Protein AF-A0A848YY47-F1 (afdb_monomer_lite)

Sequence (110 aa):
MIAPPTFASIQEYVSRLGDVGSWGPYVAEILDRHDLGGSGGEPVAGFNATYPTFLCGDVVVKLFGYSRVWRGSHAAERAAYLLVAADPEIAAPRLLAEGRSYDDVDAPWP

Secondary structure (DSSP, 8-state):
-PPPP--SSHHHHHHTTT-HHHHHHHHHHHHHHTT-TT--SPPEEPTT-SS-EEEETTEEEE---SSTTHHHHHHHHHHHHHHHTT-TTS----------S-S-TTSS--

Foldseek 3Di:
DDDDDDDPDPVRVVVCLFPLVVCVVVVCVVCVVLVNNPQDDRWGFDPPDPFNWTDRRPDIDTFFFDDPCSVVVVVVVVVVLVVQVVDPVDPDDHDSDDDAPDDPPPHRGD

Structure (mmCIF, N/CA/C/O backbone):
data_AF-A0A848YY47-F1
#
_entry.id   AF-A0A848YY47-F1
#
loop_
_atom_site.group_PDB
_atom_site.id
_atom_site.type_symbol
_atom_site.label_atom_id
_atom_site.label_alt_id
_atom_site.label_comp_id
_atom_site.label_asym_id
_atom_site.label_entity_id
_atom_site.label_seq_id
_atom_site.pdbx_PDB_ins_code
_atom_site.Cartn_x
_atom_site.Cartn_y
_atom_site.Cartn_z
_atom_site.occupancy
_atom_site.B_iso_or_equiv
_atom_site.auth_seq_id
_atom_site.auth_comp_id
_atom_site.auth_asym_id
_atom_site.auth_atom_id
_atom_site.pdbx_PDB_model_num
ATOM 1 N N . MET A 1 1 ? -5.539 -8.431 -14.094 1.00 74.25 1 MET A N 1
ATOM 2 C CA . MET A 1 1 ? -4.254 -8.510 -13.389 1.00 74.25 1 MET A CA 1
ATOM 3 C C . MET A 1 1 ? -3.229 -7.780 -14.230 1.00 74.25 1 MET A C 1
ATOM 5 O O . MET A 1 1 ? -2.892 -8.232 -15.323 1.00 74.25 1 MET A O 1
ATOM 9 N N . ILE A 1 2 ? -2.853 -6.591 -13.780 1.00 88.38 2 ILE A N 1
ATOM 10 C CA . ILE A 1 2 ? -1.806 -5.768 -14.393 1.00 88.38 2 ILE A CA 1
ATOM 11 C C . ILE A 1 2 ? -0.445 -6.451 -14.165 1.00 88.38 2 ILE A C 1
ATOM 13 O O . ILE A 1 2 ? -0.285 -7.188 -13.200 1.00 88.38 2 ILE A O 1
ATOM 17 N N . ALA A 1 3 ? 0.523 -6.276 -15.069 1.00 90.38 3 ALA A N 1
ATOM 18 C CA . ALA A 1 3 ? 1.861 -6.852 -14.897 1.00 90.38 3 ALA A CA 1
ATOM 19 C C . ALA A 1 3 ? 2.631 -6.160 -13.751 1.00 90.38 3 ALA A C 1
ATOM 21 O O . ALA A 1 3 ? 2.442 -4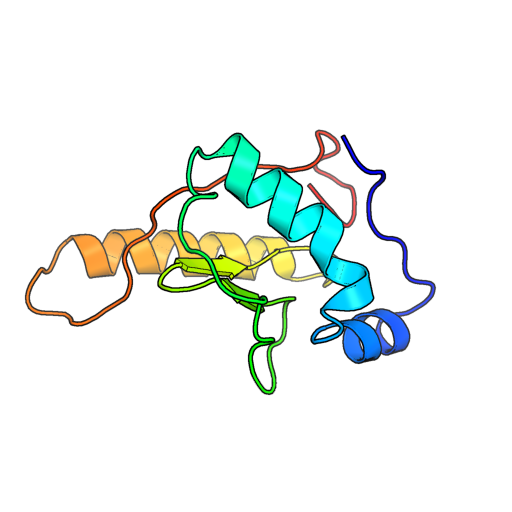.959 -13.571 1.00 90.38 3 ALA A O 1
ATOM 22 N N . PRO A 1 4 ? 3.537 -6.849 -13.028 1.00 91.06 4 PRO A N 1
ATOM 23 C CA . PRO A 1 4 ? 4.330 -6.232 -11.967 1.00 91.06 4 PRO A CA 1
ATOM 24 C C . PRO A 1 4 ? 5.092 -4.984 -12.433 1.00 91.06 4 PRO A C 1
ATOM 26 O O . PRO A 1 4 ? 5.679 -4.998 -13.521 1.00 91.06 4 PRO A O 1
ATOM 29 N N . PRO A 1 5 ? 5.164 -3.920 -11.614 1.00 92.75 5 PRO A N 1
ATOM 30 C CA . PRO A 1 5 ? 5.910 -2.730 -11.980 1.00 92.75 5 PRO A CA 1
ATOM 31 C C . PRO A 1 5 ? 7.417 -3.020 -11.982 1.00 92.75 5 PRO A C 1
ATOM 33 O O . PRO A 1 5 ? 7.990 -3.523 -11.012 1.00 92.75 5 PRO A O 1
ATOM 36 N N . THR A 1 6 ? 8.082 -2.675 -13.081 1.00 91.81 6 THR A N 1
ATOM 37 C CA . THR A 1 6 ? 9.524 -2.873 -13.264 1.00 91.81 6 THR A CA 1
ATOM 38 C C . THR A 1 6 ? 10.274 -1.552 -13.178 1.00 91.81 6 THR A C 1
ATOM 40 O O . THR A 1 6 ? 9.831 -0.552 -13.744 1.00 91.81 6 THR A O 1
ATOM 43 N N . PHE A 1 7 ? 11.449 -1.570 -12.550 1.00 93.44 7 PHE A N 1
ATOM 44 C CA . PHE A 1 7 ? 12.341 -0.414 -12.465 1.00 93.44 7 PHE A CA 1
ATOM 45 C C . PHE A 1 7 ? 13.781 -0.879 -12.688 1.00 93.44 7 PHE A C 1
ATOM 47 O O . PHE A 1 7 ? 14.215 -1.873 -12.099 1.00 93.44 7 PHE A O 1
ATOM 54 N N . ALA A 1 8 ? 14.529 -0.146 -13.503 1.00 93.19 8 ALA A N 1
ATOM 55 C CA . ALA A 1 8 ? 15.925 -0.407 -13.828 1.00 93.19 8 ALA A CA 1
ATOM 56 C C . ALA A 1 8 ? 16.875 -0.118 -12.656 1.00 93.19 8 ALA A C 1
ATOM 58 O O . ALA A 1 8 ? 18.002 -0.612 -12.639 1.00 93.19 8 ALA A O 1
ATOM 59 N N . SER A 1 9 ? 16.452 0.690 -11.678 1.00 93.56 9 SER A N 1
ATOM 60 C CA . SER A 1 9 ? 17.269 1.045 -10.515 1.00 93.56 9 SER A CA 1
ATOM 61 C C . SER A 1 9 ? 16.437 1.518 -9.323 1.00 93.56 9 SER A C 1
ATOM 63 O O . SER A 1 9 ? 15.283 1.928 -9.464 1.00 93.56 9 SER A O 1
ATOM 65 N N . ILE A 1 10 ? 17.066 1.552 -8.143 1.00 92.81 10 ILE A N 1
ATOM 66 C CA . ILE A 1 10 ? 16.462 2.139 -6.942 1.00 92.81 10 ILE A CA 1
ATOM 67 C C . ILE A 1 10 ? 16.163 3.626 -7.100 1.00 92.81 10 ILE A C 1
ATOM 69 O O . ILE A 1 10 ? 15.156 4.095 -6.585 1.00 92.81 10 ILE A O 1
ATOM 73 N N . GLN A 1 11 ? 16.978 4.354 -7.859 1.00 94.88 11 GLN A N 1
ATOM 74 C CA . GLN A 1 11 ? 16.757 5.766 -8.147 1.00 94.88 11 GLN A CA 1
ATOM 75 C C . GLN A 1 11 ? 15.490 5.974 -8.981 1.00 94.88 11 GLN A C 1
ATOM 77 O O . GLN A 1 11 ? 14.723 6.888 -8.694 1.00 94.88 11 GLN A O 1
ATOM 82 N N . GLU A 1 12 ? 15.246 5.111 -9.971 1.00 95.12 12 GLU A N 1
ATOM 83 C CA . GLU A 1 12 ? 14.017 5.153 -10.770 1.00 95.12 12 GLU A CA 1
ATOM 84 C C . GLU A 1 12 ? 12.785 4.778 -9.942 1.00 95.12 12 GLU A C 1
ATOM 86 O O . GLU A 1 12 ? 11.741 5.413 -10.049 1.00 95.12 12 GLU A O 1
ATOM 91 N N . TYR A 1 13 ? 12.898 3.764 -9.085 1.00 94.88 13 TYR A N 1
ATOM 92 C CA . TYR A 1 13 ? 11.822 3.441 -8.154 1.00 94.88 13 TYR A CA 1
ATOM 93 C C . TYR A 1 13 ? 11.489 4.631 -7.247 1.00 94.88 13 TYR A C 1
ATOM 95 O O . TYR A 1 13 ?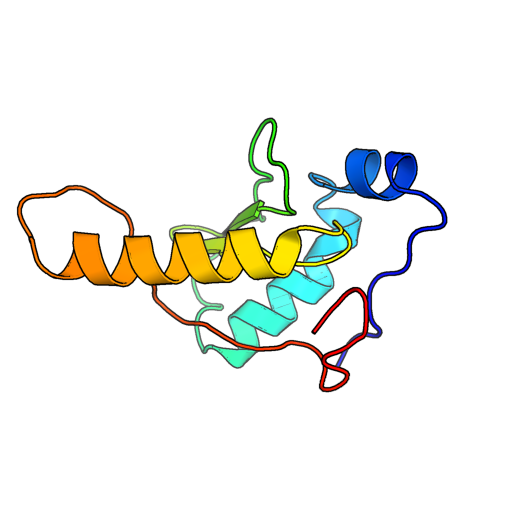 10.325 5.012 -7.138 1.00 94.88 13 TYR A O 1
ATOM 103 N N . VAL A 1 14 ? 12.510 5.264 -6.657 1.00 94.19 14 VAL A N 1
ATOM 104 C CA . VAL A 1 14 ? 12.342 6.433 -5.783 1.00 94.19 14 VAL A CA 1
ATOM 105 C C . VAL A 1 14 ? 11.707 7.608 -6.528 1.00 94.19 14 VAL A C 1
ATOM 107 O O . VAL A 1 14 ? 10.808 8.244 -5.982 1.00 94.19 14 VAL A O 1
ATOM 110 N N . SER A 1 15 ? 12.107 7.879 -7.776 1.00 94.44 15 SER A N 1
ATOM 111 C CA . SER A 1 15 ? 11.523 8.977 -8.559 1.00 94.44 15 SER A CA 1
ATOM 112 C C . SER A 1 15 ? 10.052 8.754 -8.920 1.00 94.44 15 SER A C 1
ATOM 114 O O . SER A 1 15 ? 9.346 9.721 -9.192 1.00 94.44 15 SER A O 1
ATOM 116 N N . ARG A 1 16 ? 9.575 7.503 -8.883 1.00 94.88 16 ARG A N 1
ATOM 117 C CA . ARG A 1 16 ? 8.186 7.132 -9.175 1.00 94.88 16 ARG A CA 1
ATOM 118 C C . ARG A 1 16 ? 7.314 6.943 -7.933 1.00 94.88 16 ARG A C 1
ATOM 120 O O . ARG A 1 16 ? 6.126 6.700 -8.096 1.00 94.88 16 ARG A O 1
ATOM 127 N N . LEU A 1 17 ? 7.832 7.054 -6.705 1.00 95.31 17 LEU A N 1
ATOM 128 C CA . LEU A 1 17 ? 7.069 6.758 -5.475 1.00 95.31 17 LEU A CA 1
ATOM 129 C C . LEU A 1 17 ? 5.745 7.527 -5.356 1.00 95.31 17 LEU A C 1
ATOM 131 O O . LEU A 1 17 ? 4.759 6.969 -4.882 1.00 95.31 17 LEU A O 1
ATOM 135 N N . GLY A 1 18 ? 5.732 8.789 -5.789 1.00 95.12 18 GLY A N 1
ATOM 136 C CA . GLY A 1 18 ? 4.549 9.653 -5.776 1.00 95.12 18 GLY A CA 1
ATOM 137 C C . GLY A 1 18 ? 3.885 9.853 -7.140 1.00 95.12 18 GLY A C 1
ATOM 138 O O . GLY A 1 18 ? 3.036 10.730 -7.268 1.00 95.12 18 GLY A O 1
ATOM 139 N N . ASP A 1 19 ? 4.274 9.097 -8.169 1.00 95.31 19 ASP A N 1
ATOM 140 C CA . ASP A 1 19 ? 3.714 9.242 -9.516 1.00 95.31 19 ASP A CA 1
ATOM 141 C C . ASP A 1 19 ? 2.340 8.560 -9.618 1.00 95.31 19 ASP A C 1
ATOM 143 O O . ASP A 1 19 ? 2.227 7.371 -9.927 1.00 95.31 19 ASP A O 1
ATOM 147 N N . VAL A 1 20 ? 1.282 9.332 -9.362 1.00 93.94 20 VAL A N 1
ATOM 148 C CA . VAL A 1 20 ? -0.113 8.865 -9.420 1.00 93.94 20 VAL A CA 1
ATOM 149 C C . VAL A 1 20 ? -0.468 8.284 -10.792 1.00 93.94 20 VAL A C 1
ATOM 151 O O . VAL A 1 20 ? -1.208 7.306 -10.855 1.00 93.94 20 VAL A O 1
ATOM 154 N N . GLY A 1 21 ? 0.087 8.814 -11.886 1.00 93.19 21 GLY A N 1
ATOM 155 C CA . GLY A 1 21 ? -0.183 8.302 -13.231 1.00 93.19 21 GLY A CA 1
ATOM 156 C C . GLY A 1 21 ? 0.357 6.885 -13.427 1.00 93.19 21 GLY A C 1
ATOM 157 O O . GLY A 1 21 ? -0.335 6.023 -13.970 1.00 93.19 21 GLY A O 1
ATOM 158 N N . SER A 1 22 ? 1.565 6.622 -12.925 1.00 93.50 22 SER A N 1
ATOM 159 C CA . SER A 1 22 ? 2.181 5.290 -12.973 1.00 93.50 22 SER A CA 1
ATOM 160 C C . SER A 1 22 ? 1.500 4.284 -12.038 1.00 93.50 22 SER A C 1
ATOM 162 O O . SER A 1 22 ? 1.358 3.114 -12.395 1.00 93.50 22 SER A O 1
ATOM 164 N N . TRP A 1 23 ? 1.086 4.713 -10.841 1.00 94.94 23 TRP A N 1
ATOM 165 C CA . TRP A 1 23 ? 0.518 3.821 -9.820 1.00 94.94 23 TRP A CA 1
ATOM 166 C C . TRP A 1 23 ? -0.999 3.647 -9.899 1.00 94.94 23 TRP A C 1
ATOM 168 O O . TRP A 1 23 ? -1.517 2.648 -9.400 1.00 94.94 23 TRP A O 1
ATOM 178 N N . GLY A 1 24 ? -1.705 4.575 -10.545 1.00 93.50 24 GLY A N 1
ATOM 179 C CA . GLY A 1 24 ? -3.165 4.628 -10.614 1.00 93.50 24 GLY A CA 1
ATOM 180 C C . GLY A 1 24 ? -3.831 3.301 -10.992 1.00 93.50 24 GLY A C 1
ATOM 181 O O . GLY A 1 24 ? -4.713 2.861 -10.256 1.00 93.50 24 GLY A O 1
ATOM 182 N N . PRO A 1 25 ? -3.394 2.604 -12.061 1.00 93.44 25 PRO A N 1
ATOM 183 C CA . PRO A 1 25 ? -3.968 1.311 -12.433 1.00 93.44 25 PRO A CA 1
ATOM 184 C C . PRO A 1 25 ? -3.851 0.243 -11.333 1.00 93.44 25 PRO A C 1
ATOM 186 O O . PRO A 1 25 ? -4.805 -0.489 -11.085 1.00 93.44 25 PRO A O 1
ATOM 189 N N . TYR A 1 26 ? -2.712 0.177 -10.636 1.00 94.25 26 TYR A N 1
ATOM 190 C CA . TYR A 1 26 ? -2.493 -0.782 -9.546 1.00 94.25 26 TYR A CA 1
ATOM 191 C C . TYR A 1 26 ? -3.355 -0.453 -8.328 1.00 94.25 26 TYR A C 1
ATOM 193 O O . TYR A 1 26 ? -3.955 -1.344 -7.735 1.00 94.25 26 TYR A O 1
ATOM 201 N N . VAL A 1 27 ? -3.433 0.832 -7.970 1.00 94.31 27 VAL A N 1
ATOM 202 C CA . VAL A 1 27 ? -4.266 1.314 -6.861 1.00 94.31 27 VAL A CA 1
ATOM 203 C C . VAL A 1 27 ? -5.741 1.017 -7.135 1.00 94.31 27 VAL A C 1
ATOM 205 O O . VAL A 1 27 ? -6.424 0.503 -6.254 1.00 94.31 27 VAL A O 1
ATOM 208 N N . ALA A 1 28 ? -6.214 1.261 -8.359 1.00 92.56 28 ALA A N 1
ATOM 209 C CA . ALA A 1 28 ? -7.581 0.949 -8.764 1.00 92.56 28 ALA A CA 1
ATOM 210 C C . ALA A 1 28 ? -7.882 -0.557 -8.672 1.00 92.56 28 ALA A C 1
ATOM 212 O O . ALA A 1 28 ? -8.903 -0.929 -8.100 1.00 92.56 28 ALA A O 1
ATOM 213 N N . GLU A 1 29 ? -6.983 -1.424 -9.160 1.00 92.88 29 GLU A N 1
ATOM 214 C CA . GLU A 1 29 ? -7.155 -2.882 -9.058 1.00 92.88 29 GLU A CA 1
ATOM 215 C C . GLU A 1 29 ? -7.203 -3.354 -7.592 1.00 92.88 29 GLU A C 1
ATOM 217 O O . GLU A 1 29 ? -8.000 -4.224 -7.249 1.00 92.88 29 GLU A O 1
ATOM 222 N N . ILE A 1 30 ? -6.380 -2.776 -6.709 1.00 93.75 30 ILE A N 1
ATOM 223 C CA . ILE A 1 30 ? -6.369 -3.108 -5.274 1.00 93.75 30 ILE A CA 1
ATOM 224 C C . ILE A 1 30 ? -7.679 -2.685 -4.600 1.00 93.75 30 ILE A C 1
ATOM 226 O O . ILE A 1 30 ? -8.248 -3.464 -3.837 1.00 93.75 30 ILE A O 1
ATOM 230 N N . LEU A 1 31 ? -8.156 -1.466 -4.866 1.00 93.62 31 LEU A N 1
ATOM 231 C CA . LEU A 1 31 ? -9.402 -0.962 -4.284 1.00 93.62 31 LEU A CA 1
ATOM 232 C C . LEU A 1 31 ? -10.614 -1.774 -4.749 1.00 93.62 31 LEU A C 1
ATOM 234 O O . LEU A 1 31 ? -11.461 -2.105 -3.924 1.00 93.62 31 LEU A O 1
ATOM 238 N N . ASP A 1 32 ? -10.675 -2.123 -6.035 1.00 92.50 32 ASP A N 1
ATOM 239 C CA . ASP A 1 32 ? -11.729 -2.972 -6.601 1.00 92.50 32 ASP A CA 1
ATOM 240 C C . ASP A 1 32 ? -11.720 -4.370 -5.966 1.00 92.50 32 ASP A C 1
ATOM 242 O O . ASP A 1 32 ? -12.730 -4.825 -5.438 1.00 92.50 32 ASP A O 1
ATOM 246 N N . ARG A 1 33 ? -10.545 -5.011 -5.888 1.00 93.06 33 ARG A N 1
ATOM 247 C CA . ARG A 1 33 ? -10.376 -6.354 -5.303 1.00 93.06 33 ARG A CA 1
ATOM 248 C C . ARG A 1 33 ? -10.839 -6.460 -3.847 1.00 93.06 33 ARG A C 1
ATOM 250 O O . ARG A 1 33 ? -11.197 -7.549 -3.404 1.00 93.06 33 ARG A O 1
ATOM 257 N N . HIS A 1 34 ? -10.764 -5.367 -3.094 1.00 94.31 34 HIS A N 1
ATOM 258 C CA . HIS A 1 34 ? -11.136 -5.325 -1.682 1.00 94.31 34 HIS A CA 1
ATOM 259 C C . HIS A 1 34 ? -12.505 -4.674 -1.428 1.00 94.31 34 HIS A C 1
ATOM 261 O O . HIS A 1 34 ? -12.827 -4.419 -0.270 1.00 94.31 34 HIS A O 1
ATOM 267 N N . ASP A 1 35 ? -13.297 -4.406 -2.473 1.00 93.06 35 ASP A N 1
ATOM 268 C CA . ASP A 1 35 ? -14.597 -3.724 -2.385 1.00 93.06 35 ASP A CA 1
ATOM 269 C C . ASP A 1 35 ? -14.512 -2.337 -1.701 1.00 93.06 35 ASP A C 1
ATOM 271 O O . ASP A 1 35 ? -15.434 -1.888 -1.017 1.00 93.06 35 ASP A O 1
ATOM 275 N N . LEU A 1 36 ? -13.388 -1.631 -1.890 1.00 91.81 36 LEU A N 1
ATOM 276 C CA . LEU A 1 36 ? -13.098 -0.306 -1.316 1.00 91.81 36 LEU A CA 1
ATOM 277 C C . LEU A 1 36 ? -13.212 0.840 -2.340 1.00 91.81 36 LEU A C 1
ATOM 279 O O . LEU A 1 36 ? -12.977 1.997 -2.001 1.00 91.81 36 LEU A O 1
ATOM 283 N N . GLY A 1 37 ? -13.590 0.553 -3.591 1.00 73.31 37 GLY A N 1
ATOM 284 C CA . GLY A 1 37 ? -13.620 1.507 -4.715 1.00 73.31 37 GLY A CA 1
ATOM 285 C C . GLY A 1 37 ? -14.673 2.630 -4.658 1.00 73.31 37 GLY A C 1
ATOM 286 O O . GLY A 1 37 ? -14.904 3.295 -5.665 1.00 73.31 37 GLY A O 1
ATOM 287 N N . GLY A 1 38 ? -15.333 2.852 -3.519 1.00 66.56 38 GLY A N 1
ATOM 288 C CA . GLY A 1 38 ? -16.417 3.834 -3.366 1.00 66.56 38 GLY A CA 1
ATOM 289 C C . GLY A 1 38 ? -15.983 5.244 -2.945 1.00 66.56 38 GLY A C 1
ATOM 290 O O . GLY A 1 38 ? -16.804 6.164 -2.958 1.00 66.56 38 GLY A O 1
ATOM 291 N N . SER A 1 39 ? -14.719 5.446 -2.571 1.00 60.88 39 SER A N 1
ATOM 292 C CA . SER A 1 39 ? -14.215 6.710 -2.027 1.00 60.88 39 SER A CA 1
ATOM 293 C C . SER A 1 39 ? -13.829 7.687 -3.152 1.00 60.88 39 SER A C 1
ATOM 295 O O . SER A 1 39 ? -12.662 7.961 -3.410 1.00 60.88 39 SER A O 1
ATOM 297 N N . GLY A 1 40 ? -14.839 8.185 -3.876 1.00 60.09 40 GLY A N 1
ATOM 298 C CA . GLY A 1 40 ? -14.691 9.058 -5.045 1.00 60.09 40 GLY A CA 1
ATOM 299 C C . GLY A 1 40 ? -13.758 10.256 -4.819 1.00 60.09 40 GLY A C 1
ATOM 300 O O . GLY A 1 40 ? -14.147 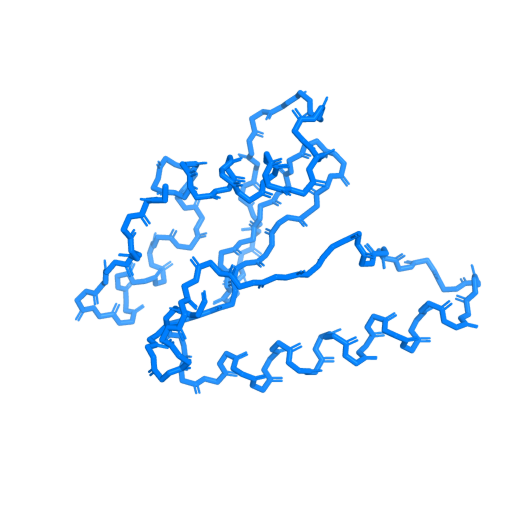11.262 -4.230 1.00 60.09 40 GLY A O 1
ATOM 301 N N . GLY A 1 41 ? -12.534 10.151 -5.331 1.00 72.38 41 GLY A N 1
ATOM 302 C CA . GLY A 1 41 ? -11.513 11.192 -5.325 1.00 72.38 41 GLY A CA 1
ATOM 303 C C . GLY A 1 41 ? -10.280 10.744 -6.109 1.00 72.38 41 GLY A C 1
ATOM 304 O O . GLY A 1 41 ? -10.003 9.549 -6.213 1.00 72.38 41 GLY A O 1
ATOM 305 N N . GLU A 1 42 ? -9.550 11.694 -6.691 1.00 85.00 42 GLU A N 1
ATOM 306 C CA . GLU A 1 42 ? -8.266 11.401 -7.332 1.00 85.00 42 GLU A CA 1
ATOM 307 C C . GLU A 1 42 ? -7.238 11.000 -6.256 1.00 85.00 42 GLU A C 1
ATOM 309 O O . GLU A 1 42 ? -7.149 11.690 -5.233 1.00 85.00 42 GLU A O 1
ATOM 314 N N . PRO A 1 43 ? -6.475 9.902 -6.435 1.00 91.75 43 PRO A N 1
ATOM 315 C CA . PRO A 1 43 ? -5.472 9.494 -5.462 1.00 91.75 43 PRO A CA 1
ATOM 316 C C . PRO A 1 43 ? -4.436 10.593 -5.230 1.00 91.75 43 PRO A C 1
ATOM 318 O O . PRO A 1 43 ? -3.847 11.122 -6.171 1.00 91.75 43 PRO A O 1
ATOM 321 N N . VAL A 1 44 ? -4.158 10.896 -3.966 1.00 94.25 44 VAL A N 1
ATOM 322 C CA . VAL A 1 44 ? -3.122 11.855 -3.575 1.00 94.25 44 VAL A CA 1
ATOM 323 C C . VAL A 1 44 ? -1.906 11.094 -3.075 1.00 94.25 44 VAL A C 1
ATOM 325 O O . VAL A 1 44 ? -2.002 10.292 -2.145 1.00 94.25 44 VAL A O 1
ATOM 328 N N . ALA A 1 45 ? -0.746 11.347 -3.677 1.00 95.38 45 ALA A N 1
ATOM 329 C CA . ALA A 1 45 ? 0.506 10.752 -3.232 1.00 95.38 45 ALA A CA 1
ATOM 330 C C . ALA A 1 45 ? 0.906 11.250 -1.835 1.00 95.38 45 ALA A C 1
ATOM 332 O O . ALA A 1 45 ? 0.857 12.445 -1.535 1.00 95.38 45 ALA A O 1
ATOM 333 N N . GLY A 1 46 ? 1.357 10.326 -0.990 1.00 90.56 46 GLY A N 1
ATOM 334 C CA . GLY A 1 46 ? 1.985 10.643 0.284 1.00 90.56 46 GLY A CA 1
ATOM 335 C C . GLY A 1 46 ? 3.302 11.400 0.093 1.00 90.56 46 GLY A C 1
ATOM 336 O O . GLY A 1 46 ? 4.025 11.212 -0.886 1.00 90.56 46 GLY A O 1
ATOM 337 N N . PHE A 1 47 ? 3.639 12.251 1.057 1.00 87.75 47 PHE A N 1
ATOM 338 C CA . PHE A 1 47 ? 4.865 13.045 1.028 1.00 87.75 47 PHE A CA 1
ATOM 339 C C . PHE A 1 47 ? 6.049 12.282 1.641 1.00 87.75 47 PHE A C 1
ATOM 341 O O . PHE A 1 47 ? 5.917 11.714 2.723 1.00 87.75 47 PHE A O 1
ATOM 348 N N . ASN A 1 48 ? 7.214 12.304 0.977 1.00 85.88 48 ASN A N 1
ATOM 349 C CA . ASN A 1 48 ? 8.473 11.703 1.456 1.00 85.88 48 ASN A CA 1
ATOM 350 C C . ASN A 1 48 ? 8.354 10.239 1.930 1.00 85.88 48 ASN A C 1
ATOM 352 O O . ASN A 1 48 ? 9.007 9.825 2.889 1.00 85.88 48 ASN A O 1
ATOM 356 N N . ALA A 1 49 ? 7.515 9.443 1.269 1.00 88.44 49 ALA A N 1
ATOM 357 C CA . ALA A 1 49 ? 7.340 8.041 1.621 1.00 88.44 49 ALA A CA 1
ATOM 358 C C . ALA A 1 49 ? 8.534 7.182 1.164 1.00 88.44 49 ALA A C 1
ATOM 360 O O . ALA A 1 49 ? 9.200 7.494 0.183 1.00 88.44 49 ALA A O 1
ATOM 361 N N . THR A 1 50 ? 8.778 6.061 1.849 1.00 92.56 50 THR A N 1
ATOM 362 C CA . THR A 1 50 ? 9.734 5.016 1.412 1.00 92.56 50 THR A CA 1
ATOM 363 C C . THR A 1 50 ? 9.101 4.031 0.419 1.00 92.56 50 THR A C 1
ATOM 365 O O . THR A 1 50 ? 9.790 3.339 -0.332 1.00 92.56 50 THR A O 1
ATOM 368 N N . TYR A 1 51 ? 7.773 3.953 0.441 1.00 95.56 51 TYR A N 1
ATOM 369 C CA . TYR A 1 51 ? 6.951 3.050 -0.354 1.00 95.56 51 TYR A CA 1
ATOM 370 C C . TYR A 1 51 ? 5.835 3.844 -1.035 1.00 95.56 51 TYR A C 1
ATOM 372 O O . TYR A 1 51 ? 5.380 4.829 -0.442 1.00 95.56 51 TYR A O 1
ATOM 380 N N . PRO A 1 52 ? 5.360 3.433 -2.224 1.00 96.44 52 PRO A N 1
ATOM 381 C CA . PRO A 1 52 ? 4.212 4.061 -2.858 1.00 96.44 52 PRO A CA 1
ATOM 382 C C . PRO A 1 52 ? 3.030 4.035 -1.889 1.00 96.44 52 PRO A C 1
ATOM 384 O O . PRO A 1 52 ? 2.626 2.975 -1.406 1.00 96.44 52 PRO A O 1
ATOM 387 N N . THR A 1 53 ? 2.549 5.222 -1.537 1.00 97.06 53 THR A N 1
ATOM 388 C CA . THR A 1 53 ? 1.512 5.427 -0.525 1.00 97.06 53 THR A CA 1
ATOM 389 C C . THR A 1 53 ? 0.556 6.478 -1.056 1.00 97.06 53 THR A C 1
ATOM 391 O O . THR A 1 53 ? 0.997 7.574 -1.399 1.00 97.06 53 THR A O 1
ATOM 394 N N . PHE A 1 54 ? -0.730 6.152 -1.125 1.00 95.69 54 PHE A N 1
ATOM 395 C CA . PHE A 1 54 ? -1.749 6.990 -1.748 1.00 95.69 54 PHE A CA 1
ATOM 396 C C . PHE A 1 54 ? -2.972 7.117 -0.849 1.00 95.69 54 PHE A C 1
ATOM 398 O O . PHE A 1 54 ? -3.477 6.117 -0.342 1.00 95.69 54 PHE A O 1
ATOM 405 N N . LEU A 1 55 ? -3.463 8.340 -0.678 1.00 94.19 55 LEU A N 1
ATOM 406 C CA . LEU A 1 55 ? -4.755 8.629 -0.068 1.00 94.19 55 LEU A CA 1
ATOM 407 C C . LEU A 1 55 ? -5.827 8.637 -1.163 1.00 94.19 55 LEU A C 1
ATOM 409 O O . LEU A 1 55 ? -5.754 9.438 -2.090 1.00 94.19 55 LEU A O 1
ATOM 413 N N . CYS A 1 56 ? -6.810 7.750 -1.050 1.00 93.06 56 CYS A N 1
ATOM 414 C CA . CYS A 1 56 ? -7.921 7.568 -1.981 1.00 93.06 56 CYS A CA 1
ATOM 415 C C . CYS A 1 56 ? -9.226 7.832 -1.217 1.00 93.06 56 CYS A C 1
ATOM 417 O O . CYS A 1 56 ? -9.782 6.931 -0.584 1.00 93.06 56 CYS A O 1
ATOM 419 N N . GLY A 1 57 ? -9.659 9.095 -1.201 1.00 91.06 57 GLY A N 1
ATOM 420 C CA . GLY A 1 57 ? -10.738 9.556 -0.326 1.00 91.06 57 GLY A CA 1
ATOM 421 C C . GLY A 1 57 ? -10.341 9.440 1.148 1.00 91.06 57 GLY A C 1
ATOM 422 O O . GLY A 1 57 ? -9.468 10.177 1.597 1.00 91.06 57 GLY A O 1
ATOM 423 N N . ASP A 1 58 ? -10.961 8.528 1.894 1.00 90.75 58 ASP A N 1
ATOM 424 C CA . ASP A 1 58 ? -10.679 8.246 3.310 1.00 90.75 58 ASP A CA 1
ATOM 425 C C . ASP A 1 58 ? -9.808 6.995 3.538 1.00 90.75 58 ASP A C 1
ATOM 427 O O . ASP A 1 58 ? -9.442 6.686 4.674 1.00 90.75 58 ASP A O 1
ATOM 431 N N . VAL A 1 59 ? -9.431 6.292 2.467 1.00 93.69 59 VAL A N 1
ATOM 432 C CA . VAL A 1 59 ? -8.618 5.072 2.520 1.00 93.69 59 VAL A CA 1
ATOM 433 C C . VAL A 1 59 ? -7.174 5.368 2.132 1.00 93.69 59 VAL A C 1
ATOM 435 O O . VAL A 1 59 ? -6.907 6.067 1.158 1.00 93.69 59 VAL A O 1
ATOM 438 N N . VAL A 1 60 ? -6.219 4.780 2.854 1.00 94.81 60 VAL A N 1
ATOM 439 C CA . VAL A 1 60 ? -4.800 4.795 2.474 1.00 94.81 60 VAL A CA 1
ATOM 440 C C . VAL A 1 60 ? -4.419 3.455 1.851 1.00 94.81 60 VAL A C 1
ATOM 442 O O . VAL A 1 60 ? -4.577 2.409 2.477 1.00 94.81 60 VAL A O 1
ATOM 445 N N . VAL A 1 61 ? -3.863 3.493 0.641 1.00 95.56 61 VAL A N 1
ATOM 446 C CA . VAL A 1 61 ? -3.275 2.336 -0.043 1.00 95.56 61 VAL A CA 1
ATOM 447 C C . VAL A 1 61 ? -1.759 2.450 0.020 1.00 95.56 61 VAL A C 1
ATOM 449 O O . VAL A 1 61 ? -1.187 3.444 -0.426 1.00 95.56 61 VAL A O 1
ATOM 452 N N . LYS A 1 62 ? -1.093 1.426 0.555 1.00 97.06 62 LYS A N 1
ATOM 453 C CA . LYS A 1 62 ? 0.367 1.371 0.664 1.00 97.06 62 LYS A CA 1
ATOM 454 C C . LYS A 1 62 ? 0.896 0.076 0.070 1.00 97.06 62 LYS A C 1
ATOM 456 O O . LYS A 1 62 ? 0.475 -1.007 0.466 1.00 97.06 62 LYS A O 1
ATOM 461 N N . LEU A 1 63 ? 1.824 0.196 -0.873 1.00 95.88 63 LEU A N 1
ATOM 462 C CA . LEU A 1 63 ? 2.366 -0.936 -1.615 1.00 95.88 63 LEU A CA 1
ATOM 463 C C . LEU A 1 63 ? 3.763 -1.284 -1.104 1.00 95.88 63 LEU A C 1
ATOM 465 O O . LEU A 1 63 ? 4.677 -0.466 -1.155 1.00 95.88 63 LEU A O 1
ATOM 469 N N . PHE A 1 64 ? 3.948 -2.517 -0.643 1.00 95.19 64 PHE A N 1
ATOM 470 C CA . PHE A 1 64 ? 5.242 -3.010 -0.186 1.00 95.19 64 PHE A CA 1
ATOM 471 C C . PHE A 1 64 ? 5.920 -3.844 -1.265 1.00 95.19 64 PHE A C 1
ATOM 473 O O . PHE A 1 64 ? 5.431 -4.902 -1.642 1.00 95.19 64 PHE A O 1
ATOM 480 N N . GLY A 1 65 ? 7.078 -3.383 -1.722 1.00 93.12 65 GLY A N 1
ATOM 481 C CA . GLY A 1 65 ? 7.888 -4.095 -2.697 1.00 93.12 65 GLY A CA 1
ATOM 482 C C . GLY A 1 65 ? 9.130 -3.305 -3.083 1.00 93.12 65 GLY A C 1
ATOM 483 O O . GLY A 1 65 ? 9.393 -2.229 -2.541 1.00 93.12 65 GLY A O 1
ATOM 484 N N . TYR A 1 66 ? 9.897 -3.872 -4.009 1.00 92.56 66 TYR A N 1
ATOM 485 C CA . TYR A 1 66 ? 11.116 -3.376 -4.651 1.00 92.56 66 TYR A CA 1
ATOM 486 C C . TYR A 1 66 ? 12.324 -3.095 -3.741 1.00 92.56 66 TYR A C 1
ATOM 488 O O . TYR A 1 66 ? 13.455 -3.447 -4.079 1.00 92.56 66 TYR A O 1
ATOM 496 N N . SER A 1 67 ? 12.118 -2.504 -2.564 1.00 88.69 67 SER A N 1
ATOM 497 C CA . SER A 1 67 ? 13.164 -2.290 -1.563 1.00 88.69 67 SER A CA 1
ATOM 498 C C . SER A 1 67 ? 13.607 -3.627 -0.951 1.00 88.69 67 SER A C 1
ATOM 500 O O . SER A 1 67 ? 12.786 -4.484 -0.642 1.00 88.69 67 SER A O 1
ATOM 502 N N . ARG A 1 68 ? 14.903 -3.819 -0.675 1.00 87.19 68 ARG A N 1
ATOM 503 C CA . ARG A 1 68 ? 15.402 -5.076 -0.066 1.00 87.19 68 ARG A CA 1
ATOM 504 C C . ARG A 1 68 ? 14.804 -5.388 1.312 1.00 87.19 68 ARG A C 1
ATOM 506 O O . ARG A 1 68 ? 14.880 -6.525 1.765 1.00 87.19 68 ARG A O 1
ATOM 513 N N . VAL A 1 69 ? 14.252 -4.383 1.989 1.00 91.44 69 VAL A N 1
ATOM 514 C CA . VAL A 1 69 ? 13.750 -4.482 3.366 1.00 91.44 69 VAL A CA 1
ATOM 515 C C . VAL A 1 69 ? 12.223 -4.518 3.441 1.00 91.44 69 VAL A C 1
ATOM 517 O O . VAL A 1 69 ? 11.678 -4.538 4.545 1.00 91.44 69 VAL A O 1
ATOM 520 N N . TRP A 1 70 ? 11.526 -4.566 2.296 1.00 93.31 70 TRP A N 1
ATOM 521 C CA . TRP A 1 70 ? 10.065 -4.464 2.241 1.00 93.31 70 TRP A CA 1
ATOM 522 C C . TRP A 1 70 ? 9.366 -5.496 3.125 1.00 93.31 70 TRP A C 1
ATOM 524 O O . TRP A 1 70 ? 8.410 -5.146 3.812 1.00 93.31 70 TRP A O 1
ATOM 534 N N . ARG A 1 71 ? 9.882 -6.733 3.198 1.00 93.31 71 ARG A N 1
ATOM 535 C CA . ARG A 1 71 ? 9.306 -7.799 4.037 1.00 93.31 71 ARG A CA 1
ATOM 536 C C . ARG A 1 71 ? 9.305 -7.432 5.512 1.00 93.31 71 ARG A C 1
ATOM 538 O O . ARG A 1 71 ? 8.302 -7.618 6.192 1.00 93.31 71 ARG A O 1
ATOM 545 N N . GLY A 1 72 ? 10.434 -6.907 5.990 1.00 95.44 72 GLY A N 1
ATOM 546 C CA . GLY A 1 72 ? 10.583 -6.462 7.370 1.00 95.44 72 GLY A CA 1
ATOM 547 C C . GLY A 1 72 ? 9.681 -5.269 7.666 1.00 95.44 72 GLY A C 1
ATOM 548 O O . GLY A 1 72 ? 8.996 -5.266 8.683 1.00 95.44 72 GLY A O 1
ATOM 549 N N . SER A 1 73 ? 9.615 -4.297 6.750 1.00 95.88 73 SER A N 1
ATOM 550 C CA . SER A 1 73 ? 8.722 -3.141 6.885 1.00 95.88 73 SER A CA 1
ATOM 551 C C . SER A 1 73 ? 7.244 -3.544 6.921 1.00 95.88 73 SER A C 1
ATOM 553 O O . SER A 1 73 ? 6.519 -3.076 7.793 1.00 95.88 73 SER A O 1
ATOM 555 N N . HIS A 1 74 ? 6.810 -4.434 6.024 1.00 95.56 74 HIS A N 1
ATOM 556 C CA . HIS A 1 74 ? 5.439 -4.940 5.980 1.00 95.56 74 HIS A CA 1
ATOM 557 C C . HIS A 1 74 ? 5.086 -5.714 7.255 1.00 95.56 74 HIS A C 1
ATOM 559 O O . HIS A 1 74 ? 4.071 -5.436 7.887 1.00 95.56 74 HIS A O 1
ATOM 565 N N . ALA A 1 75 ? 5.945 -6.649 7.679 1.00 96.00 75 ALA A N 1
ATOM 566 C CA . ALA A 1 75 ? 5.713 -7.435 8.889 1.00 96.00 75 ALA A CA 1
ATOM 567 C C . ALA A 1 75 ? 5.638 -6.554 10.148 1.00 96.00 75 ALA A C 1
ATOM 569 O O . ALA A 1 75 ? 4.767 -6.767 10.992 1.00 96.00 75 ALA A O 1
ATOM 570 N N . ALA A 1 76 ? 6.518 -5.554 10.258 1.00 97.50 76 ALA A N 1
ATOM 571 C CA . ALA A 1 76 ? 6.517 -4.611 11.370 1.00 97.50 76 ALA A CA 1
ATOM 572 C C . ALA A 1 76 ? 5.259 -3.731 11.382 1.00 97.50 76 ALA A C 1
ATOM 574 O O . ALA A 1 76 ? 4.632 -3.591 12.430 1.00 97.50 76 ALA A O 1
ATOM 575 N N . GLU A 1 77 ? 4.854 -3.173 10.236 1.00 97.44 77 GLU A N 1
ATOM 576 C CA . GLU A 1 77 ? 3.656 -2.327 10.161 1.00 97.44 77 GLU A CA 1
ATOM 577 C C . GLU A 1 77 ? 2.374 -3.127 10.429 1.00 97.44 77 GLU A C 1
ATOM 579 O O . GLU A 1 77 ? 1.516 -2.680 11.186 1.00 97.44 77 GLU A O 1
ATOM 584 N N . ARG A 1 78 ? 2.277 -4.356 9.912 1.00 97.00 78 ARG A N 1
ATOM 585 C CA . ARG A 1 78 ? 1.172 -5.272 10.221 1.00 97.00 78 ARG A CA 1
ATOM 586 C C . ARG A 1 78 ? 1.080 -5.577 11.718 1.00 97.00 78 ARG A C 1
ATOM 588 O O . ARG A 1 78 ? -0.006 -5.531 12.290 1.00 97.00 78 ARG A O 1
ATOM 595 N N . ALA A 1 79 ? 2.209 -5.869 12.366 1.00 97.31 79 ALA A N 1
ATOM 596 C CA . ALA A 1 79 ? 2.245 -6.100 13.809 1.00 97.31 79 ALA A CA 1
ATOM 597 C C . ALA A 1 79 ? 1.840 -4.844 14.600 1.00 97.31 79 ALA A C 1
ATO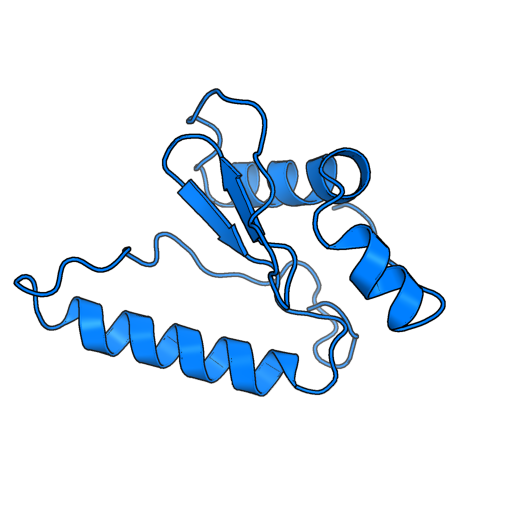M 599 O O . ALA A 1 79 ? 1.096 -4.952 15.573 1.00 97.31 79 ALA A O 1
ATOM 600 N N . ALA A 1 80 ? 2.271 -3.658 14.159 1.00 97.12 80 ALA A N 1
ATOM 601 C CA . ALA A 1 80 ? 1.872 -2.393 14.767 1.00 97.12 80 ALA A CA 1
ATOM 602 C C . ALA A 1 80 ? 0.355 -2.168 14.669 1.00 97.12 80 ALA A C 1
ATOM 604 O O . ALA A 1 80 ? -0.259 -1.837 15.680 1.00 97.12 80 ALA A O 1
ATOM 605 N N . TYR A 1 81 ? -0.262 -2.428 13.507 1.00 96.94 81 TYR A N 1
ATOM 606 C CA . TYR A 1 81 ? -1.718 -2.342 13.339 1.00 96.94 81 TYR A CA 1
ATOM 607 C C . TYR A 1 81 ? -2.480 -3.262 14.303 1.00 96.94 81 TYR A C 1
ATOM 609 O O . TYR A 1 81 ? -3.473 -2.838 14.889 1.00 96.94 81 TYR A O 1
ATOM 617 N N . LEU A 1 82 ? -2.007 -4.497 14.509 1.00 94.50 82 LEU A N 1
ATOM 618 C CA . LEU A 1 82 ? -2.625 -5.431 15.460 1.00 94.50 82 LEU A CA 1
ATOM 619 C C . LEU A 1 82 ? -2.538 -4.934 16.908 1.00 94.50 82 LEU A C 1
ATOM 621 O O . LEU A 1 82 ? -3.484 -5.114 17.670 1.00 94.50 82 LEU A O 1
ATOM 625 N N . LEU A 1 83 ? -1.418 -4.310 17.282 1.00 95.75 83 LEU A N 1
ATOM 626 C CA . LEU A 1 83 ? -1.221 -3.767 18.625 1.00 95.75 83 LEU A CA 1
ATOM 627 C C . LEU A 1 83 ? -2.100 -2.541 18.879 1.00 95.75 83 LEU A C 1
ATOM 629 O O . LEU A 1 83 ? -2.783 -2.497 19.896 1.00 95.75 83 LEU A O 1
ATOM 633 N N . VAL A 1 84 ? -2.122 -1.568 17.962 1.00 96.38 84 VAL A N 1
ATOM 634 C CA . VAL A 1 84 ? -2.940 -0.354 18.146 1.00 96.38 84 VAL A CA 1
ATOM 635 C C . VAL A 1 84 ? -4.435 -0.656 18.084 1.00 96.38 84 VAL A C 1
ATOM 637 O O . VAL A 1 84 ? -5.210 -0.011 18.774 1.00 96.38 84 VAL A O 1
ATOM 640 N N . ALA A 1 85 ? -4.855 -1.678 17.332 1.00 94.31 85 ALA A N 1
ATOM 641 C CA . ALA A 1 85 ? -6.251 -2.109 17.302 1.00 94.31 85 ALA A CA 1
ATOM 642 C C . ALA A 1 85 ? -6.743 -2.700 18.638 1.00 94.31 85 ALA A C 1
ATOM 644 O O . ALA A 1 85 ? -7.953 -2.809 18.838 1.00 94.31 85 ALA A O 1
ATOM 645 N N . ALA A 1 86 ? -5.834 -3.093 19.540 1.00 95.12 86 ALA A N 1
ATOM 646 C CA . ALA A 1 86 ? -6.184 -3.608 20.861 1.00 95.12 86 ALA A CA 1
ATOM 647 C C . ALA A 1 86 ? -6.563 -2.503 21.864 1.00 95.12 86 ALA A C 1
ATOM 649 O O . ALA A 1 86 ? -7.121 -2.820 22.914 1.00 95.12 86 ALA A O 1
ATOM 650 N N . ASP A 1 87 ? -6.284 -1.234 21.548 1.00 95.81 87 ASP A N 1
ATOM 651 C CA . ASP A 1 87 ? -6.579 -0.088 22.404 1.00 95.81 87 ASP A CA 1
ATOM 652 C C . ASP A 1 87 ? -7.380 0.982 21.633 1.00 95.81 87 ASP A C 1
ATOM 654 O O . ASP A 1 87 ? -6.817 1.713 20.813 1.00 95.81 87 ASP A O 1
ATOM 658 N N . PRO A 1 88 ? -8.699 1.103 21.880 1.00 92.25 88 PRO A N 1
ATOM 659 C CA . PRO A 1 88 ? -9.547 2.061 21.178 1.00 92.25 88 PRO A CA 1
ATOM 660 C C . PRO A 1 88 ? -9.283 3.526 21.565 1.00 92.25 88 PRO A C 1
ATOM 662 O O . PRO A 1 88 ? -9.805 4.413 20.890 1.00 92.25 88 PRO A O 1
ATOM 665 N N . GLU A 1 89 ? -8.511 3.805 22.622 1.00 96.50 89 GLU A N 1
ATOM 666 C CA . GLU A 1 89 ? -8.125 5.175 22.986 1.00 96.50 89 GLU A CA 1
ATOM 667 C C . GLU A 1 89 ? -6.994 5.709 22.092 1.00 96.50 89 GLU A C 1
ATOM 669 O O . GLU A 1 89 ? -6.803 6.924 21.977 1.00 96.50 89 GLU A O 1
ATOM 674 N N . ILE A 1 90 ? -6.264 4.824 21.404 1.00 95.94 90 ILE A N 1
ATOM 675 C CA . ILE A 1 90 ? -5.230 5.216 20.450 1.00 95.94 90 ILE A CA 1
ATOM 676 C C . ILE A 1 90 ? -5.894 5.650 19.139 1.00 95.94 90 ILE A C 1
ATOM 678 O O . ILE A 1 90 ? -6.418 4.842 18.373 1.00 95.94 90 ILE A O 1
ATOM 682 N N . ALA A 1 91 ? -5.799 6.945 18.831 1.00 95.19 91 ALA A N 1
ATOM 683 C CA . ALA A 1 91 ? -6.239 7.515 17.559 1.00 95.19 91 ALA A CA 1
ATOM 684 C C . ALA A 1 91 ? -5.277 7.148 16.407 1.00 95.19 91 ALA A C 1
ATOM 686 O O . ALA A 1 91 ? -4.540 7.992 15.895 1.00 95.19 91 ALA A O 1
ATOM 687 N N . ALA A 1 92 ? -5.271 5.874 16.011 1.00 94.19 92 ALA A N 1
ATOM 688 C CA . ALA A 1 92 ? -4.506 5.351 14.882 1.00 94.19 92 ALA A CA 1
ATOM 689 C C . ALA A 1 92 ? -5.429 4.904 13.731 1.00 94.19 92 ALA A C 1
ATOM 691 O O . ALA A 1 92 ? -6.595 4.566 13.962 1.00 94.19 92 ALA A O 1
ATOM 692 N N . PRO A 1 93 ? -4.929 4.861 12.481 1.00 93.19 93 PRO A N 1
ATOM 693 C CA . PRO A 1 93 ? -5.668 4.261 11.378 1.00 93.19 93 PRO A CA 1
ATOM 694 C C . PRO A 1 93 ? -5.961 2.778 11.642 1.00 93.19 93 PRO A C 1
ATOM 696 O O . PRO A 1 93 ? -5.216 2.090 12.341 1.00 93.19 93 PRO A O 1
ATOM 699 N N . ARG A 1 94 ? -7.034 2.265 11.037 1.00 92.81 94 ARG A N 1
ATOM 700 C CA . ARG A 1 94 ? -7.379 0.838 11.072 1.00 92.81 94 ARG A CA 1
ATOM 701 C C . ARG A 1 94 ? -6.915 0.151 9.794 1.00 92.81 94 ARG A C 1
ATOM 703 O O . ARG A 1 94 ? -7.109 0.683 8.705 1.00 92.81 94 ARG A O 1
ATOM 710 N N . LEU A 1 95 ? -6.386 -1.064 9.923 1.00 95.69 95 LEU A N 1
ATOM 711 C CA . LEU A 1 95 ? -6.130 -1.924 8.770 1.00 95.69 95 LEU A CA 1
ATOM 712 C C . LEU A 1 95 ? -7.472 -2.427 8.213 1.00 95.69 95 LEU A C 1
ATOM 714 O O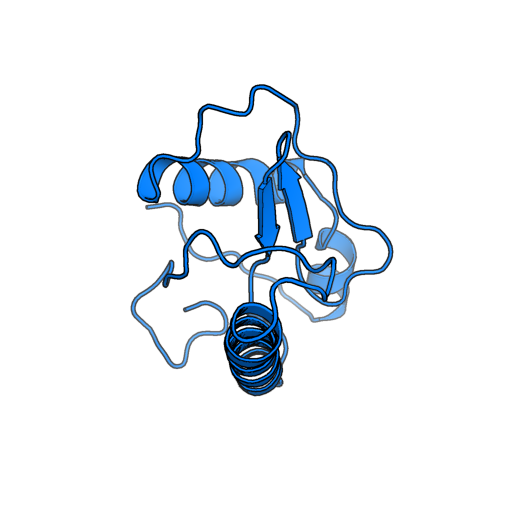 . LEU A 1 95 ? -8.153 -3.214 8.869 1.00 95.69 95 LEU A O 1
ATOM 718 N N . LEU A 1 96 ? -7.863 -1.937 7.034 1.00 95.12 96 LEU A N 1
ATOM 719 C CA . LEU A 1 96 ? -9.122 -2.319 6.378 1.00 95.12 96 LEU A CA 1
ATOM 720 C C . LEU A 1 96 ? -8.996 -3.646 5.621 1.00 95.12 96 LEU A C 1
ATOM 722 O O . LEU A 1 96 ? -9.899 -4.476 5.677 1.00 95.12 96 LEU A O 1
ATOM 726 N N . ALA A 1 97 ? -7.870 -3.846 4.937 1.00 95.50 97 ALA A N 1
ATOM 727 C CA . ALA A 1 97 ? -7.565 -5.046 4.174 1.00 95.50 97 ALA A CA 1
ATOM 728 C C . ALA A 1 97 ? -6.045 -5.226 4.027 1.00 95.50 97 ALA A C 1
ATOM 730 O O . ALA A 1 97 ? -5.285 -4.260 4.108 1.00 95.50 97 ALA A O 1
ATOM 731 N N . GLU A 1 98 ? -5.614 -6.463 3.782 1.00 95.62 98 GLU A N 1
ATOM 732 C CA . GLU A 1 98 ? -4.254 -6.803 3.358 1.00 95.62 98 GLU A CA 1
ATOM 733 C C . GLU A 1 98 ? -4.307 -7.884 2.272 1.00 95.62 98 GLU A C 1
ATOM 735 O O . GLU A 1 98 ? -5.253 -8.673 2.210 1.00 95.62 98 GLU A O 1
ATOM 740 N N . GLY A 1 99 ? -3.295 -7.932 1.408 1.00 93.38 99 GLY A N 1
ATOM 741 C CA . GLY A 1 99 ? -3.275 -8.869 0.294 1.00 93.38 99 GLY A CA 1
ATOM 742 C C . GLY A 1 99 ? -1.953 -8.883 -0.457 1.00 93.38 99 GLY A C 1
ATOM 743 O O . GLY A 1 99 ? -1.019 -8.144 -0.147 1.00 93.38 99 GLY A O 1
ATOM 744 N N . ARG A 1 100 ? -1.899 -9.761 -1.453 1.00 92.44 100 ARG A N 1
ATOM 745 C CA . ARG A 1 100 ? -0.795 -9.930 -2.397 1.00 92.44 100 ARG A CA 1
ATOM 746 C C . ARG A 1 100 ? -1.287 -9.579 -3.790 1.00 92.44 100 ARG A C 1
ATOM 748 O O . ARG A 1 100 ? -2.440 -9.873 -4.111 1.00 92.44 100 ARG A O 1
ATOM 755 N N . SER A 1 101 ? -0.455 -8.910 -4.579 1.00 88.25 101 SER A N 1
ATOM 756 C CA . SER A 1 101 ? -0.796 -8.612 -5.973 1.00 88.25 101 SER A CA 1
ATOM 757 C C . SER A 1 101 ? -0.253 -9.674 -6.923 1.00 88.25 101 SER A C 1
ATOM 759 O O . SER A 1 101 ? -0.812 -9.832 -8.006 1.00 88.25 101 SER A O 1
ATOM 761 N N . TYR A 1 102 ? 0.780 -10.420 -6.512 1.00 90.00 102 TYR A N 1
ATOM 762 C CA . TYR A 1 102 ? 1.481 -11.399 -7.338 1.00 90.00 102 TYR A CA 1
ATOM 763 C C . TYR A 1 102 ? 1.915 -12.630 -6.526 1.00 90.00 102 TYR A C 1
ATOM 765 O O . TYR A 1 102 ? 2.284 -12.550 -5.359 1.00 90.00 102 TYR A O 1
ATOM 773 N N . ASP A 1 103 ? 1.906 -13.804 -7.156 1.00 85.06 103 ASP A N 1
ATOM 774 C CA . ASP A 1 103 ? 2.145 -15.064 -6.437 1.00 85.06 103 ASP A CA 1
ATOM 775 C C . ASP A 1 103 ? 3.629 -15.371 -6.181 1.00 85.06 103 ASP A C 1
ATOM 777 O O . ASP A 1 103 ? 3.951 -16.168 -5.295 1.00 85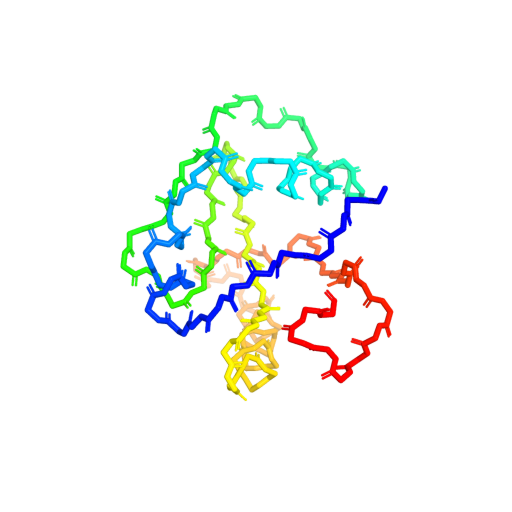.06 103 ASP A O 1
ATOM 781 N N . ASP A 1 104 ? 4.541 -14.751 -6.938 1.00 84.62 104 ASP A N 1
ATOM 782 C CA . ASP A 1 104 ? 5.978 -14.962 -6.770 1.00 84.62 104 ASP A CA 1
ATOM 783 C C . ASP A 1 104 ? 6.467 -14.270 -5.498 1.00 84.62 104 ASP A C 1
ATOM 785 O O . ASP A 1 104 ? 6.742 -13.070 -5.455 1.00 84.62 104 ASP A O 1
ATOM 789 N N . VAL A 1 105 ? 6.588 -15.067 -4.438 1.00 71.12 105 VAL A N 1
ATOM 790 C CA . VAL A 1 105 ? 7.013 -14.579 -3.134 1.00 71.12 105 VAL A CA 1
ATOM 791 C C . VAL A 1 105 ? 8.402 -13.976 -3.172 1.00 71.12 105 VAL A C 1
ATOM 793 O O . VAL A 1 105 ? 8.633 -13.082 -2.363 1.00 71.12 105 VAL A O 1
ATOM 796 N N . ASP A 1 106 ? 9.298 -14.441 -4.046 1.00 77.88 106 ASP A N 1
ATOM 797 C CA . ASP A 1 106 ? 10.696 -14.008 -4.145 1.00 77.88 106 ASP A CA 1
ATOM 798 C C . ASP A 1 106 ? 10.890 -12.841 -5.116 1.00 77.88 106 ASP A C 1
ATOM 800 O O . ASP A 1 106 ? 11.956 -12.212 -5.123 1.00 77.88 106 ASP A O 1
ATOM 804 N N . ALA A 1 107 ? 9.850 -12.490 -5.875 1.00 82.12 107 ALA A N 1
ATOM 805 C CA . ALA A 1 107 ? 9.859 -11.310 -6.713 1.00 82.12 107 ALA A CA 1
ATOM 806 C C . ALA A 1 107 ? 9.969 -10.018 -5.877 1.00 82.12 107 ALA A C 1
ATOM 808 O O . ALA A 1 107 ? 9.570 -9.952 -4.707 1.00 82.12 107 ALA A O 1
ATOM 809 N N . PRO A 1 108 ? 10.464 -8.926 -6.489 1.00 81.19 108 PRO A N 1
ATOM 810 C CA . PRO A 1 108 ? 10.428 -7.604 -5.875 1.00 81.19 108 PRO A CA 1
ATOM 811 C C . PRO A 1 108 ? 9.009 -7.161 -5.490 1.00 81.19 108 PRO A C 1
ATOM 813 O O . PRO A 1 108 ? 8.871 -6.342 -4.587 1.00 81.19 108 PRO A O 1
ATOM 816 N N . TRP A 1 109 ? 7.979 -7.700 -6.144 1.00 84.44 109 TRP A N 1
ATOM 817 C CA . TRP A 1 109 ? 6.572 -7.405 -5.893 1.00 84.44 109 TRP A CA 1
ATOM 818 C C . TRP A 1 109 ? 5.801 -8.708 -5.676 1.00 84.44 109 TRP A C 1
ATOM 820 O O . TRP A 1 109 ? 5.631 -9.440 -6.651 1.00 84.44 109 TRP A O 1
ATOM 830 N N . PRO A 1 110 ? 5.362 -9.001 -4.442 1.00 75.56 110 PRO A N 1
ATOM 831 C CA . PRO A 1 110 ? 4.378 -10.043 -4.166 1.00 75.56 110 PRO A CA 1
ATOM 832 C C . PRO A 1 110 ? 2.939 -9.507 -4.305 1.00 75.56 110 PRO A C 1
ATOM 834 O O . PRO A 1 110 ? 2.710 -8.346 -4.709 1.00 75.56 110 PRO A O 1
#

Radius of gyration: 14.2 Å; chains: 1; bounding box: 34×28×38 Å

pLDDT: mean 91.28, std 7.26, range [60.09, 97.5]